Protein AF-A0A9P5P9P7-F1 (afdb_monomer_lite)

Sequence (63 aa):
IFVLVLYRLFFHPLCRYPGPTLAALTDWYGAYYSIVKGGGLVTQYEQLHKLHGPVIRVGPNTV

Foldseek 3Di:
DVVVLCCLCPVQPCVPFAEDSCQSRALVVLVCQVPVVVHCSVVVVVVVCVVRNDTHRRHSPRD

Secondary structure (DSSP, 8-state):
-HHHHHIIIIISGGGGS---HHHHH-THHHHIIIIISSS-HHHHHHHHHHHH-S----SSS--

Radius of gyration: 11.8 Å; chains: 1; bounding box: 31×16×32 Å

pLDDT: mean 87.62, std 2.92, range [77.19, 93.69]

Structure (mmCIF, N/CA/C/O backbone):
data_AF-A0A9P5P9P7-F1
#
_entry.id   AF-A0A9P5P9P7-F1
#
loop_
_atom_site.group_PDB
_atom_site.id
_atom_site.type_symbol
_atom_site.label_atom_id
_atom_site.label_alt_id
_atom_site.label_comp_id
_atom_site.label_asym_id
_atom_site.label_entity_id
_atom_site.label_seq_id
_atom_site.pdbx_PDB_ins_code
_atom_site.Cartn_x
_atom_site.Cartn_y
_atom_site.Cartn_z
_atom_site.occupancy
_atom_site.B_iso_or_equiv
_atom_site.auth_seq_id
_atom_site.auth_comp_id
_atom_site.auth_asym_id
_atom_site.auth_atom_id
_atom_site.pdbx_PDB_model_num
ATOM 1 N N . ILE A 1 1 ? 15.834 5.638 -6.042 1.00 77.19 1 ILE A N 1
ATOM 2 C CA . ILE A 1 1 ? 14.531 5.768 -5.333 1.00 77.19 1 ILE A CA 1
ATOM 3 C C . ILE A 1 1 ? 13.475 6.407 -6.236 1.00 77.19 1 ILE A C 1
ATOM 5 O O . ILE A 1 1 ? 12.49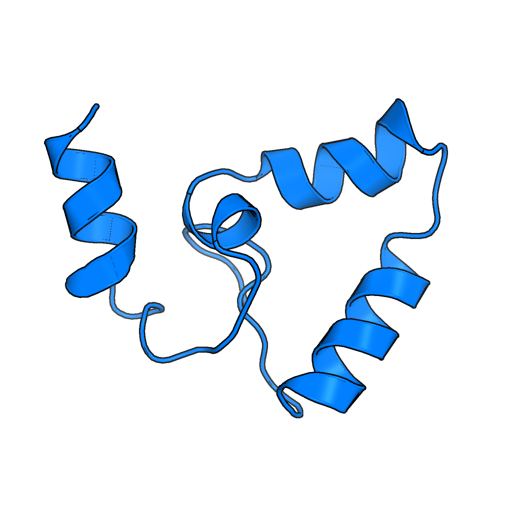9 5.739 -6.537 1.00 77.19 1 ILE A O 1
ATOM 9 N N . PHE A 1 2 ? 13.689 7.621 -6.757 1.00 85.44 2 PHE A N 1
ATOM 10 C CA . PHE A 1 2 ? 12.718 8.307 -7.629 1.00 85.44 2 PHE A CA 1
ATOM 11 C C . PHE A 1 2 ? 12.335 7.523 -8.904 1.00 85.44 2 PHE A C 1
ATOM 13 O O . PHE A 1 2 ? 11.157 7.355 -9.198 1.00 85.44 2 PHE A O 1
ATOM 20 N N . VAL A 1 3 ? 13.316 6.935 -9.601 1.00 87.25 3 VAL A N 1
ATOM 21 C CA . VAL A 1 3 ? 13.074 6.089 -10.793 1.00 87.25 3 VAL A CA 1
ATOM 22 C C . VAL A 1 3 ? 12.189 4.875 -10.474 1.00 87.25 3 VAL A C 1
ATOM 24 O O . VAL A 1 3 ? 11.308 4.515 -11.247 1.00 87.25 3 VAL A O 1
ATOM 27 N N . LEU A 1 4 ? 12.374 4.275 -9.296 1.00 85.75 4 LEU A N 1
ATOM 28 C CA . LEU A 1 4 ? 11.610 3.109 -8.848 1.00 85.75 4 LEU A CA 1
ATOM 29 C C . LEU A 1 4 ? 10.160 3.477 -8.482 1.00 85.75 4 LEU A C 1
ATOM 31 O O . LEU A 1 4 ? 9.247 2.699 -8.743 1.00 85.75 4 LEU A O 1
ATOM 35 N N . VAL A 1 5 ? 9.941 4.677 -7.935 1.00 85.6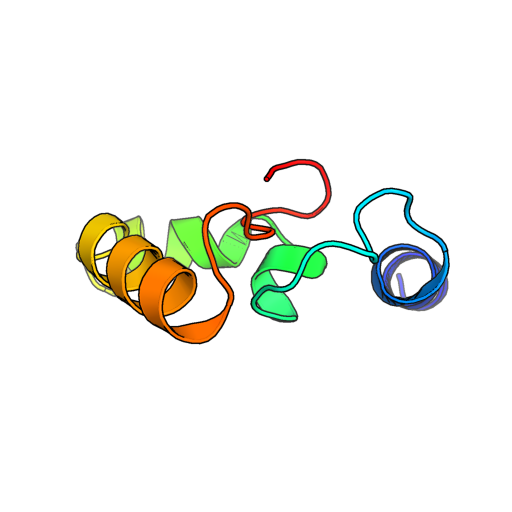9 5 VAL A N 1
ATOM 36 C CA . VAL A 1 5 ? 8.606 5.246 -7.671 1.00 85.69 5 VAL A CA 1
ATOM 37 C C . VAL A 1 5 ? 7.842 5.449 -8.982 1.00 85.69 5 VAL A C 1
ATOM 39 O O . VAL A 1 5 ? 6.713 4.976 -9.108 1.00 85.69 5 VAL A O 1
ATOM 42 N N . LEU A 1 6 ? 8.473 6.072 -9.983 1.00 87.56 6 LEU A N 1
ATOM 43 C CA . LEU A 1 6 ? 7.868 6.270 -11.304 1.00 87.56 6 LEU A CA 1
ATOM 44 C C . LEU A 1 6 ? 7.564 4.935 -11.998 1.00 87.56 6 LEU A C 1
ATOM 46 O O . LEU A 1 6 ? 6.471 4.756 -12.531 1.00 87.56 6 LEU A O 1
ATOM 50 N N . TYR A 1 7 ? 8.479 3.964 -11.928 1.00 88.00 7 TYR A N 1
ATOM 51 C CA . TYR A 1 7 ? 8.240 2.620 -12.459 1.00 88.00 7 TYR A CA 1
ATOM 52 C C . TYR A 1 7 ? 7.029 1.948 -11.792 1.00 88.00 7 TYR A C 1
ATOM 54 O O . TYR A 1 7 ? 6.146 1.447 -12.483 1.00 88.00 7 TYR A O 1
ATOM 62 N N . ARG A 1 8 ? 6.934 1.995 -10.456 1.00 86.69 8 ARG A N 1
ATOM 63 C CA . ARG A 1 8 ? 5.825 1.398 -9.688 1.00 86.69 8 ARG A CA 1
ATOM 64 C C . ARG A 1 8 ? 4.463 2.029 -9.981 1.00 86.69 8 ARG A C 1
ATOM 66 O O . ARG A 1 8 ? 3.443 1.340 -9.890 1.00 86.69 8 ARG A O 1
ATOM 73 N N . LEU A 1 9 ? 4.437 3.323 -10.290 1.00 84.56 9 LEU A N 1
ATOM 74 C CA . LEU A 1 9 ? 3.209 4.058 -10.588 1.00 84.56 9 LEU A CA 1
ATOM 75 C C . LEU A 1 9 ? 2.756 3.868 -12.035 1.00 84.56 9 LEU A C 1
ATOM 77 O O . LEU A 1 9 ? 1.577 3.618 -12.252 1.00 84.56 9 LEU A O 1
ATOM 81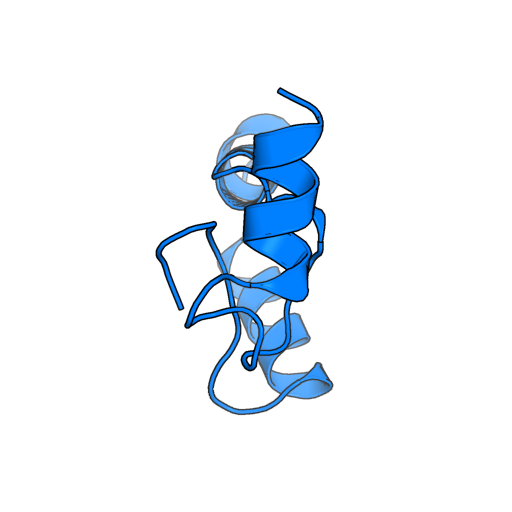 N N . PHE A 1 10 ? 3.671 3.944 -13.004 1.00 85.94 10 PHE A N 1
ATOM 82 C CA . PHE A 1 10 ? 3.302 4.021 -14.422 1.00 85.94 10 PHE A CA 1
ATOM 83 C C . PHE A 1 10 ? 3.563 2.734 -15.210 1.00 85.94 10 PHE A C 1
ATOM 85 O O . PHE A 1 10 ? 2.758 2.373 -16.062 1.00 85.94 10 PHE A O 1
ATOM 92 N N . PHE A 1 11 ? 4.650 2.016 -14.921 1.00 88.00 11 PHE A N 1
ATOM 93 C CA . PHE A 1 11 ? 5.121 0.895 -15.751 1.00 88.00 11 PHE A CA 1
ATOM 94 C C . PHE A 1 11 ? 4.936 -0.485 -15.103 1.00 88.00 11 PHE A C 1
ATOM 96 O O . PHE A 1 11 ? 5.156 -1.510 -15.743 1.00 88.00 11 PHE A O 1
ATOM 103 N N . HIS A 1 12 ? 4.526 -0.534 -13.836 1.00 86.94 12 HIS A N 1
ATOM 104 C CA . HIS A 1 12 ? 4.326 -1.786 -13.116 1.00 86.94 12 HIS A CA 1
ATOM 105 C C . HIS A 1 12 ? 3.093 -2.539 -13.630 1.00 86.94 12 HIS A C 1
ATOM 107 O O . HIS A 1 12 ? 2.050 -1.915 -13.794 1.00 86.94 12 HIS A O 1
ATOM 113 N N . PRO A 1 13 ? 3.115 -3.875 -13.783 1.00 87.94 13 PRO A N 1
ATOM 114 C CA . PRO A 1 13 ? 1.960 -4.641 -14.273 1.00 87.94 13 PRO A CA 1
ATOM 115 C C . PRO A 1 13 ? 0.679 -4.436 -13.446 1.00 87.94 13 PRO A C 1
ATOM 117 O O . PRO A 1 13 ? -0.427 -4.524 -13.986 1.00 87.94 13 PRO A O 1
ATOM 120 N N . LEU A 1 14 ? 0.837 -4.125 -12.153 1.00 86.12 14 LEU A N 1
ATOM 121 C CA . LEU A 1 14 ? -0.250 -3.842 -11.213 1.00 86.12 14 LEU A CA 1
ATOM 122 C C . LEU A 1 14 ? -0.685 -2.358 -11.193 1.00 86.12 14 LEU A C 1
ATOM 124 O O . LEU A 1 14 ? -1.494 -1.980 -10.353 1.00 86.12 14 LEU A O 1
ATOM 128 N N . CYS A 1 15 ? -0.164 -1.487 -12.069 1.00 85.19 15 CYS A N 1
ATOM 129 C CA . CYS A 1 15 ? -0.616 -0.087 -12.183 1.00 85.19 15 CYS A CA 1
ATOM 130 C C . CYS A 1 15 ? -2.049 0.035 -12.709 1.00 85.19 15 CYS A C 1
ATOM 132 O O . CYS A 1 15 ? -2.723 1.016 -12.418 1.00 85.19 15 CYS A O 1
ATOM 134 N N . ARG A 1 16 ? -2.526 -0.992 -13.422 1.00 86.81 16 ARG A N 1
ATOM 135 C CA . ARG A 1 16 ? -3.905 -1.083 -13.916 1.00 86.81 16 ARG A CA 1
ATOM 136 C C . ARG A 1 16 ? -4.941 -1.208 -12.798 1.00 86.81 16 ARG A C 1
ATOM 138 O O . ARG A 1 16 ? -6.116 -0.954 -13.039 1.00 86.81 16 ARG A O 1
ATOM 145 N N . TYR A 1 17 ? -4.522 -1.666 -11.617 1.00 89.62 17 TYR A N 1
ATOM 146 C CA . TYR A 1 17 ? -5.433 -1.912 -10.511 1.00 89.62 17 TYR A CA 1
ATOM 147 C C . TYR A 1 17 ? -5.543 -0.667 -9.635 1.00 89.62 17 TYR A C 1
ATOM 149 O O . TYR A 1 17 ? -4.518 -0.123 -9.208 1.00 89.62 17 TYR A O 1
ATOM 157 N N . PRO A 1 18 ? -6.773 -0.215 -9.358 1.00 88.19 18 PRO A N 1
ATOM 158 C CA . PRO A 1 18 ? -7.004 0.977 -8.565 1.00 88.19 18 PRO A CA 1
ATOM 159 C C . PRO A 1 18 ? -6.610 0.752 -7.100 1.00 88.19 18 PRO A C 1
ATOM 161 O O . PRO A 1 18 ? -6.783 -0.334 -6.554 1.00 88.19 18 PRO A O 1
ATOM 164 N N . GLY A 1 19 ? -6.073 1.774 -6.439 1.00 87.25 19 GLY A N 1
ATOM 165 C CA . GLY A 1 19 ? -5.700 1.678 -5.032 1.00 87.25 19 GLY A CA 1
ATOM 166 C C . GLY A 1 19 ? -4.960 2.913 -4.519 1.00 87.25 19 GLY A C 1
ATOM 167 O O . GLY A 1 19 ? -4.621 3.810 -5.296 1.00 87.25 19 GLY A O 1
ATOM 168 N N . PRO A 1 20 ? -4.696 2.982 -3.205 1.00 87.88 20 PRO A N 1
ATOM 169 C CA . PRO A 1 20 ? -3.961 4.087 -2.604 1.00 87.88 20 PRO A CA 1
ATOM 170 C C . PRO A 1 20 ? -2.550 4.200 -3.191 1.00 87.88 20 PRO A C 1
ATOM 172 O O . PRO A 1 20 ? -1.811 3.219 -3.250 1.00 87.88 20 PRO A O 1
ATOM 175 N N . THR A 1 21 ? -2.120 5.412 -3.546 1.00 85.31 21 THR A N 1
ATOM 176 C CA . THR A 1 21 ? -0.758 5.665 -4.058 1.00 85.31 21 THR A CA 1
ATOM 177 C C . THR A 1 21 ? 0.328 5.234 -3.070 1.00 85.31 21 THR A C 1
ATOM 179 O O . THR A 1 21 ? 1.370 4.727 -3.473 1.00 85.31 21 THR A O 1
ATOM 182 N N . LEU A 1 22 ? 0.070 5.362 -1.766 1.00 85.62 22 LEU A N 1
ATOM 183 C CA . LEU A 1 22 ? 0.947 4.848 -0.712 1.00 85.62 22 LEU A CA 1
ATOM 184 C C . LEU A 1 22 ? 1.067 3.322 -0.756 1.00 85.62 22 LEU A C 1
ATOM 186 O O . LEU A 1 22 ? 2.185 2.823 -0.762 1.00 85.62 22 LEU A O 1
ATOM 190 N N . ALA A 1 23 ? -0.052 2.602 -0.877 1.00 85.31 23 ALA A N 1
ATOM 191 C CA . ALA A 1 23 ? -0.057 1.145 -1.026 1.00 85.31 23 ALA A CA 1
ATOM 192 C C . ALA A 1 23 ? 0.666 0.713 -2.310 1.00 85.31 23 ALA A C 1
ATOM 194 O O . ALA A 1 23 ? 1.389 -0.275 -2.343 1.00 85.31 23 ALA A O 1
ATOM 195 N N . ALA A 1 24 ? 0.550 1.511 -3.369 1.00 85.31 24 ALA A N 1
ATOM 196 C CA . ALA A 1 24 ? 1.268 1.301 -4.610 1.00 85.31 24 ALA A CA 1
ATOM 197 C C . ALA A 1 24 ? 2.797 1.437 -4.478 1.00 85.31 24 ALA A C 1
ATOM 199 O O . ALA A 1 24 ? 3.539 0.786 -5.221 1.00 85.31 24 ALA A O 1
ATOM 200 N N . LEU A 1 25 ? 3.279 2.273 -3.563 1.00 85.12 25 LEU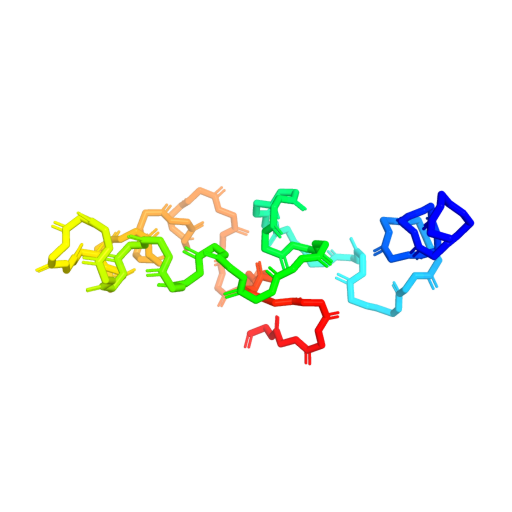 A N 1
ATOM 201 C CA . LEU A 1 25 ? 4.700 2.569 -3.416 1.00 85.12 25 LEU A CA 1
ATOM 202 C C . LEU A 1 25 ? 5.370 1.743 -2.320 1.00 85.12 25 LEU A C 1
ATOM 204 O O . LEU A 1 25 ? 6.529 1.356 -2.499 1.00 85.12 25 LEU A O 1
ATOM 208 N N . THR A 1 26 ? 4.670 1.465 -1.221 1.00 86.44 26 THR A N 1
ATOM 209 C CA . THR A 1 26 ? 5.203 0.802 -0.028 1.00 86.44 26 THR A CA 1
ATOM 210 C C . THR A 1 26 ? 4.155 -0.089 0.647 1.00 86.44 26 THR A C 1
A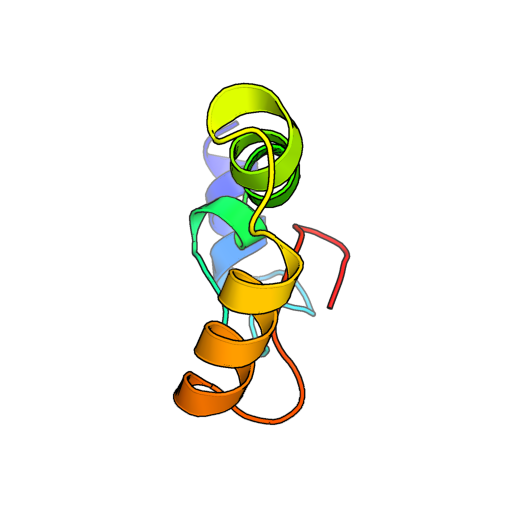TOM 212 O O . THR A 1 26 ? 2.969 0.227 0.679 1.00 86.44 26 THR A O 1
ATOM 215 N N . ASP A 1 27 ? 4.604 -1.165 1.298 1.00 84.56 27 ASP A N 1
ATOM 216 C CA . ASP A 1 27 ? 3.751 -2.012 2.159 1.00 84.56 27 ASP A CA 1
ATOM 217 C C . ASP A 1 27 ? 3.349 -1.319 3.478 1.00 84.56 27 ASP A C 1
ATOM 219 O O . ASP A 1 27 ? 2.592 -1.842 4.297 1.00 84.56 27 ASP A O 1
ATOM 223 N N . TRP A 1 28 ? 3.842 -0.096 3.690 1.00 86.06 28 TRP A N 1
ATOM 224 C CA . TRP A 1 28 ? 3.590 0.689 4.893 1.00 86.06 28 TRP A CA 1
ATOM 225 C C . TRP A 1 28 ? 2.141 1.143 5.019 1.00 86.06 28 TRP A C 1
ATOM 227 O O . TRP A 1 28 ? 1.713 1.458 6.125 1.00 86.06 28 TRP A O 1
ATOM 237 N N . TYR A 1 29 ? 1.371 1.158 3.927 1.00 88.00 29 TYR A N 1
ATOM 238 C CA . TYR A 1 29 ? -0.052 1.474 3.999 1.00 88.00 29 TYR A CA 1
ATOM 239 C C . TYR A 1 29 ? -0.781 0.508 4.941 1.00 88.00 29 TYR A C 1
ATOM 241 O O . TYR A 1 29 ? -1.467 0.947 5.861 1.00 88.00 29 TYR A O 1
ATOM 249 N N . GLY A 1 30 ? -0.561 -0.800 4.787 1.00 86.50 30 GLY A N 1
ATOM 250 C CA . GLY A 1 30 ? -1.178 -1.793 5.663 1.00 86.50 30 GLY A CA 1
ATOM 251 C C . GLY A 1 30 ? -0.632 -1.753 7.092 1.00 86.50 30 GLY A C 1
ATOM 252 O O . GLY A 1 30 ? -1.393 -1.841 8.060 1.00 86.50 30 GLY A O 1
ATOM 253 N N . ALA A 1 31 ? 0.679 -1.540 7.234 1.00 87.69 31 ALA A N 1
ATOM 254 C CA . ALA A 1 31 ? 1.326 -1.393 8.536 1.00 87.69 31 ALA A CA 1
ATOM 255 C C . ALA A 1 31 ? 0.809 -0.168 9.307 1.00 87.69 31 ALA A C 1
ATOM 257 O O . ALA A 1 31 ? 0.608 -0.245 10.513 1.00 87.69 31 ALA A O 1
ATOM 258 N N . TYR A 1 32 ? 0.523 0.943 8.626 1.00 89.25 32 TYR A N 1
ATOM 259 C CA . TYR A 1 32 ? -0.035 2.142 9.248 1.00 89.25 32 TYR A CA 1
ATOM 260 C C . TYR A 1 32 ? -1.404 1.865 9.876 1.00 89.25 32 TYR A C 1
ATOM 262 O O . TYR A 1 32 ? -1.617 2.162 11.051 1.00 89.25 32 TYR A O 1
ATOM 270 N N . TYR A 1 33 ? -2.318 1.236 9.134 1.00 89.12 33 TYR A N 1
ATOM 271 C CA . TYR A 1 33 ? -3.636 0.904 9.680 1.00 89.12 33 TYR A CA 1
ATOM 272 C C . TYR A 1 33 ? -3.548 -0.157 10.783 1.00 89.12 33 TYR A C 1
ATOM 274 O O . TYR A 1 33 ? -4.233 -0.054 11.794 1.00 89.12 33 TYR A O 1
ATOM 282 N N . SER A 1 34 ? -2.665 -1.143 10.638 1.00 85.62 34 SER A N 1
ATOM 283 C CA . SER A 1 34 ? -2.563 -2.244 11.601 1.00 85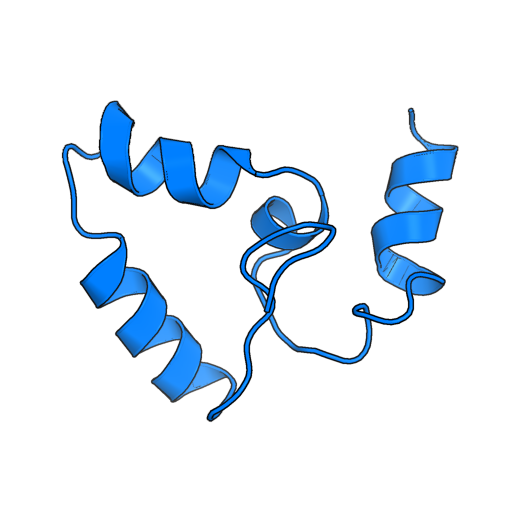.62 34 SER A CA 1
ATOM 284 C C . SER A 1 34 ? -1.848 -1.847 12.898 1.00 85.62 34 SER A C 1
ATOM 286 O O . SER A 1 34 ? -2.299 -2.210 13.977 1.00 85.62 34 SER A O 1
ATOM 288 N N . ILE A 1 35 ? -0.749 -1.093 12.800 1.00 87.44 35 ILE A N 1
ATOM 289 C CA . ILE A 1 35 ? 0.147 -0.777 13.924 1.00 87.44 35 ILE A CA 1
ATOM 290 C C . ILE A 1 35 ? -0.159 0.608 14.492 1.00 87.44 35 ILE A C 1
ATOM 292 O O . ILE A 1 35 ? -0.349 0.752 15.693 1.00 87.44 35 ILE A O 1
ATOM 296 N N . VAL A 1 36 ? -0.214 1.636 13.638 1.00 86.62 36 VAL A N 1
ATOM 297 C CA . VAL A 1 36 ? -0.315 3.036 14.089 1.00 86.62 36 VAL A CA 1
ATOM 298 C C . VAL A 1 36 ? -1.744 3.386 14.485 1.00 86.62 36 VAL A C 1
ATOM 300 O O . VAL A 1 36 ? -1.964 3.989 15.530 1.00 86.62 36 VAL A O 1
ATOM 303 N N . LYS A 1 37 ? -2.730 2.985 13.675 1.00 86.12 37 LYS A N 1
ATOM 304 C CA . LYS A 1 37 ? -4.150 3.151 14.021 1.00 86.12 37 LYS A CA 1
ATOM 305 C C . LYS A 1 37 ? -4.661 2.117 15.026 1.00 86.12 37 LYS A C 1
ATOM 307 O O . LYS A 1 37 ? -5.785 2.264 15.498 1.00 86.12 37 LYS A O 1
ATOM 312 N N . GLY A 1 38 ? -3.872 1.085 15.332 1.00 81.31 38 GLY A N 1
ATOM 313 C CA . GLY A 1 38 ? -4.287 -0.012 16.206 1.00 81.31 38 GLY A CA 1
ATOM 314 C C . GLY A 1 38 ? -5.397 -0.890 15.614 1.00 81.31 38 GLY A C 1
ATOM 315 O O . GLY A 1 38 ? -6.131 -1.524 16.367 1.00 81.31 38 GLY A O 1
ATOM 316 N N . GLY A 1 39 ? -5.559 -0.909 14.283 1.00 85.38 39 GLY A N 1
ATOM 317 C CA . GLY A 1 39 ? -6.566 -1.706 13.582 1.00 85.38 39 GLY A CA 1
ATOM 318 C C . GLY A 1 39 ? -7.353 -0.937 12.512 1.00 85.38 39 GLY A C 1
ATOM 319 O O . GLY A 1 39 ? -7.048 0.195 12.139 1.00 85.38 39 GLY A O 1
ATOM 320 N N . GLY A 1 40 ? -8.399 -1.579 11.981 1.00 86.62 40 GLY A N 1
ATOM 321 C CA . GLY A 1 40 ? -9.276 -0.986 10.959 1.00 86.62 40 GLY A CA 1
ATOM 322 C C . GLY A 1 40 ? -8.799 -1.159 9.514 1.00 86.62 40 GLY A C 1
ATOM 323 O O . GLY A 1 40 ? -9.414 -0.606 8.606 1.00 86.62 40 GLY A O 1
ATOM 324 N N . LEU A 1 41 ? -7.750 -1.957 9.283 1.00 88.62 41 LEU A N 1
ATOM 325 C CA . LEU A 1 41 ? -7.298 -2.336 7.938 1.00 88.62 41 LEU A CA 1
ATOM 326 C C . LEU A 1 41 ? -8.427 -2.985 7.123 1.00 88.62 41 LEU A C 1
ATOM 328 O O . LEU A 1 41 ? -8.647 -2.621 5.975 1.00 88.62 41 LEU A O 1
ATOM 332 N N . VAL A 1 42 ? -9.165 -3.915 7.736 1.00 89.50 42 VAL A N 1
ATOM 333 C CA . VAL A 1 42 ? -10.273 -4.629 7.082 1.00 89.50 42 VAL A CA 1
ATOM 334 C C . VAL A 1 42 ? -11.365 -3.651 6.650 1.00 89.50 42 VAL A C 1
ATOM 336 O O . VAL A 1 42 ? -11.761 -3.645 5.491 1.00 89.50 42 VAL A O 1
ATOM 339 N N . THR A 1 43 ? -11.781 -2.750 7.544 1.00 91.31 43 THR A N 1
ATOM 340 C CA . THR A 1 43 ? -12.764 -1.703 7.230 1.00 91.31 43 THR A CA 1
ATOM 341 C C . THR A 1 43 ? -12.268 -0.769 6.126 1.00 91.31 43 THR A C 1
ATOM 343 O O . THR A 1 43 ? -13.041 -0.362 5.260 1.00 91.31 43 THR A O 1
ATOM 346 N N . GLN A 1 44 ? -10.972 -0.452 6.115 1.00 91.12 44 GLN A N 1
ATOM 347 C CA . GLN A 1 44 ? -10.364 0.346 5.056 1.00 91.12 44 GLN A CA 1
ATOM 348 C C . GLN A 1 44 ? -10.393 -0.387 3.708 1.00 91.12 44 GLN A C 1
ATOM 350 O O . GLN A 1 44 ? -10.710 0.225 2.690 1.00 91.12 44 GLN A O 1
ATOM 355 N N . TYR A 1 45 ? -10.105 -1.689 3.682 1.00 91.12 45 TYR A N 1
ATOM 356 C CA . TYR A 1 45 ? -10.221 -2.505 2.474 1.00 91.12 45 TYR A CA 1
ATOM 357 C C . TYR A 1 45 ? -11.665 -2.599 1.988 1.00 91.12 45 TYR A C 1
ATOM 359 O O . TYR A 1 45 ? -11.902 -2.410 0.800 1.00 91.12 45 TYR A O 1
ATOM 367 N N . GLU A 1 46 ? -12.643 -2.773 2.876 1.00 92.50 46 GLU A N 1
ATOM 368 C CA . GLU A 1 46 ? -14.062 -2.727 2.503 1.00 92.50 46 GLU A CA 1
ATOM 369 C C . GLU A 1 46 ? -14.445 -1.390 1.859 1.00 92.50 46 GLU A C 1
ATOM 371 O O . GLU A 1 46 ? -15.139 -1.361 0.842 1.00 92.50 46 GLU A O 1
ATOM 376 N N . GLN A 1 47 ? -13.984 -0.268 2.418 1.00 92.19 47 GLN A N 1
ATOM 377 C CA . GLN A 1 47 ? -14.214 1.055 1.834 1.00 92.19 47 GLN A CA 1
ATOM 378 C C . GLN A 1 47 ? -13.544 1.196 0.467 1.00 92.19 47 GLN A C 1
ATOM 380 O O . GLN A 1 47 ? -14.157 1.702 -0.473 1.00 92.19 47 GLN A O 1
ATOM 385 N N . LEU A 1 48 ? -12.306 0.724 0.333 1.00 91.69 48 LEU A N 1
ATOM 386 C CA . LEU A 1 48 ? -11.584 0.756 -0.933 1.00 91.69 48 LEU A CA 1
ATOM 387 C C . LEU A 1 48 ? -12.265 -0.108 -1.993 1.00 91.69 48 LEU A C 1
ATOM 389 O O . LEU A 1 48 ? -12.381 0.351 -3.126 1.00 91.69 48 LEU A O 1
ATOM 393 N N . HIS A 1 49 ? -12.776 -1.284 -1.632 1.00 93.62 49 HIS A N 1
ATOM 394 C CA . HIS A 1 49 ? -13.555 -2.135 -2.526 1.00 93.62 49 HIS A CA 1
ATOM 395 C C . HIS A 1 49 ? -14.883 -1.492 -2.938 1.00 93.62 49 HIS A C 1
ATOM 397 O O . HIS A 1 49 ? -15.281 -1.601 -4.095 1.00 93.62 49 HIS A O 1
ATOM 403 N N . LYS A 1 50 ? -15.552 -0.760 -2.036 1.00 93.69 50 LYS A N 1
ATOM 404 C CA . LYS A 1 50 ? -16.754 0.023 -2.380 1.00 93.69 50 LYS A CA 1
ATOM 405 C C . LYS A 1 50 ? -16.457 1.146 -3.378 1.00 93.69 50 LYS A C 1
ATOM 407 O O . LYS A 1 50 ? -17.296 1.433 -4.223 1.00 93.69 50 LYS A O 1
ATOM 412 N N . LEU A 1 51 ? -15.288 1.779 -3.275 1.00 91.50 51 LEU A N 1
ATOM 413 C CA . LEU A 1 51 ? -14.871 2.889 -4.142 1.00 91.50 51 LEU A CA 1
ATOM 414 C C . LEU A 1 51 ? -14.334 2.430 -5.502 1.00 91.50 51 LEU A C 1
ATOM 416 O O . LEU A 1 51 ? -14.608 3.063 -6.516 1.00 91.50 51 LEU A O 1
ATOM 420 N N . HIS A 1 52 ? -13.542 1.360 -5.518 1.00 89.56 52 HIS A N 1
ATOM 421 C CA . HIS A 1 52 ? -12.722 0.978 -6.669 1.00 89.56 52 HIS A CA 1
ATOM 422 C C . HIS A 1 52 ? -13.115 -0.369 -7.292 1.00 89.56 52 HIS A C 1
ATOM 424 O O . HIS A 1 52 ? -12.637 -0.702 -8.375 1.00 89.56 52 HIS A O 1
ATOM 430 N N . GLY A 1 53 ? -13.993 -1.134 -6.639 1.00 89.62 53 GLY A N 1
ATOM 431 C CA . GLY A 1 53 ? -14.488 -2.417 -7.123 1.00 89.62 53 GLY A CA 1
ATOM 432 C C . GLY A 1 53 ? -13.792 -3.637 -6.501 1.00 89.62 53 GLY A C 1
ATOM 433 O O . GLY A 1 53 ? -13.094 -3.540 -5.491 1.00 89.62 53 GLY A O 1
ATOM 434 N N . PRO A 1 54 ? -13.999 -4.830 -7.078 1.00 90.38 54 PRO A N 1
ATOM 435 C CA . PRO A 1 54 ? -13.641 -6.103 -6.447 1.00 90.38 54 PRO A CA 1
ATOM 436 C C . PRO A 1 54 ? -12.133 -6.372 -6.362 1.00 90.38 54 PRO A C 1
ATOM 438 O O . PRO A 1 54 ? -11.727 -7.227 -5.586 1.00 90.38 54 PRO A O 1
ATOM 441 N N . VAL A 1 55 ? -11.303 -5.658 -7.127 1.00 91.00 55 VAL A N 1
ATOM 442 C CA . VAL A 1 55 ? -9.843 -5.829 -7.131 1.00 91.00 55 VAL A CA 1
ATOM 443 C C . VAL A 1 55 ? -9.193 -4.480 -6.872 1.00 91.00 55 VAL A C 1
ATOM 445 O O . VAL A 1 55 ? -9.418 -3.532 -7.626 1.00 91.00 55 VAL A O 1
ATOM 448 N N . ILE A 1 56 ? -8.380 -4.400 -5.819 1.00 92.25 56 ILE A N 1
ATOM 449 C CA . ILE A 1 56 ? -7.695 -3.175 -5.409 1.00 92.25 56 ILE A CA 1
ATOM 450 C C . ILE A 1 56 ? -6.228 -3.456 -5.136 1.00 92.25 56 ILE A C 1
ATOM 452 O O . ILE A 1 56 ? -5.868 -4.504 -4.632 1.00 92.25 56 ILE A O 1
ATOM 456 N N . ARG A 1 57 ? -5.349 -2.507 -5.424 1.00 91.00 57 ARG A N 1
ATOM 457 C CA . ARG A 1 57 ? -3.928 -2.658 -5.124 1.00 91.00 57 ARG A CA 1
ATOM 458 C C . ARG A 1 57 ? -3.638 -2.270 -3.677 1.00 91.00 57 ARG A C 1
ATOM 460 O O . ARG A 1 57 ? -3.743 -1.097 -3.318 1.00 91.00 57 ARG A O 1
ATOM 467 N N . VAL A 1 58 ? -3.237 -3.249 -2.869 1.00 89.19 58 VAL A N 1
ATOM 468 C CA . VAL A 1 58 ? -2.927 -3.083 -1.435 1.00 89.19 58 VAL A CA 1
ATOM 469 C C . VAL A 1 58 ? -1.426 -3.066 -1.129 1.00 89.19 58 VAL A C 1
ATOM 471 O O . VAL A 1 58 ? -1.035 -2.723 -0.015 1.00 89.19 58 VAL A O 1
ATOM 474 N N . GLY A 1 59 ? -0.583 -3.362 -2.122 1.00 89.31 59 GLY A N 1
ATOM 475 C CA . GLY A 1 59 ? 0.874 -3.288 -2.025 1.00 89.31 59 GLY A CA 1
ATOM 476 C C . GLY A 1 59 ? 1.544 -3.021 -3.382 1.00 89.31 59 GLY A C 1
ATOM 477 O O . GLY A 1 59 ? 0.890 -3.054 -4.430 1.00 89.31 59 GLY A O 1
ATOM 478 N N . PRO A 1 60 ? 2.867 -2.781 -3.420 1.00 84.38 60 PRO A N 1
ATOM 479 C CA . PRO A 1 60 ? 3.615 -2.663 -4.669 1.00 84.38 60 PRO A CA 1
ATOM 480 C C . PRO A 1 60 ? 3.534 -3.942 -5.514 1.00 84.38 60 PRO A C 1
ATOM 482 O O . PRO A 1 60 ? 3.480 -3.841 -6.737 1.00 84.38 60 PRO A O 1
ATOM 485 N N . ASN A 1 61 ? 3.460 -5.112 -4.868 1.00 86.56 61 ASN A N 1
ATOM 486 C CA . ASN A 1 61 ? 3.380 -6.430 -5.506 1.00 86.56 61 ASN A CA 1
ATOM 487 C C . ASN A 1 61 ? 2.114 -7.222 -5.117 1.00 86.56 61 ASN A C 1
ATOM 489 O O . ASN A 1 61 ? 2.058 -8.423 -5.365 1.00 86.56 61 ASN A O 1
ATOM 493 N N . THR A 1 62 ? 1.115 -6.564 -4.518 1.00 84.12 62 THR A N 1
ATOM 494 C CA . THR A 1 62 ? -0.048 -7.232 -3.909 1.00 84.12 62 THR A CA 1
ATOM 495 C C . THR A 1 62 ? -1.347 -6.531 -4.302 1.00 84.12 62 THR A C 1
ATOM 497 O O . THR A 1 62 ? -1.429 -5.298 -4.267 1.00 84.12 62 THR A O 1
ATOM 500 N N . VAL A 1 63 ? -2.354 -7.327 -4.659 1.00 84.62 63 VAL A N 1
ATOM 501 C CA . VAL A 1 63 ? -3.740 -6.930 -4.962 1.00 84.62 63 VAL A CA 1
ATOM 502 C C . VAL A 1 63 ? -4.720 -7.716 -4.102 1.00 84.62 63 VAL A C 1
ATOM 504 O O . VAL A 1 63 ? -4.290 -8.769 -3.583 1.00 84.62 63 VAL A O 1
#

Organism: NCBI:txid206335